Protein AF-A0A2L2Z9V9-F1 (afdb_monomer)

Nearest PDB structures (foldseek):
  5zxd-assembly1_A  TM=8.970E-01  e=2.508E-03  Homo sapiens
  5zxd-assembly2_B  TM=9.482E-01  e=3.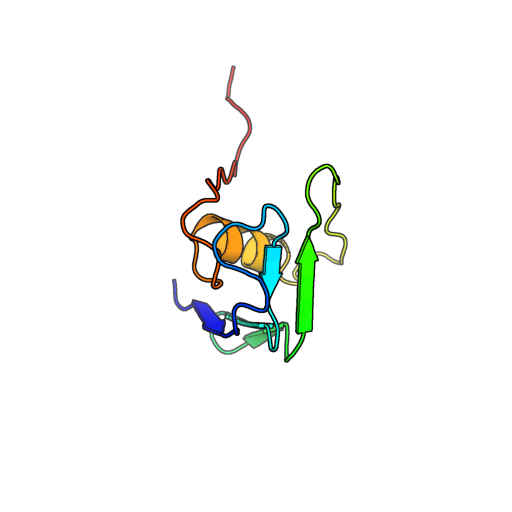466E-03  Homo sapiens
  8ro1-assembly1_m  TM=4.747E-01  e=7.930E-01  Caenorhabditis elegans
  8xi2-assembly1_f  TM=5.351E-01  e=1.838E+00  Chlamydomonas reinhardtii
  4f7u-assembly2_I  TM=5.323E-01  e=2.232E+00  Xenopus laevis

Structure (mmCIF, N/CA/C/O backbone):
data_AF-A0A2L2Z9V9-F1
#
_entry.id   AF-A0A2L2Z9V9-F1
#
loop_
_atom_site.group_PDB
_atom_site.id
_atom_site.type_symbol
_atom_site.label_atom_id
_atom_site.label_alt_id
_atom_site.label_comp_id
_atom_site.label_asym_id
_atom_site.label_entity_id
_atom_site.label_seq_id
_atom_site.pdbx_PDB_ins_code
_atom_site.Cartn_x
_atom_site.Cartn_y
_atom_site.Cartn_z
_atom_site.occupancy
_atom_site.B_iso_or_equiv
_atom_site.auth_seq_id
_atom_site.auth_comp_id
_atom_site.auth_asym_id
_atom_site.auth_atom_id
_atom_site.pdbx_PDB_model_num
ATOM 1 N N . ASP A 1 1 ? -1.874 -16.258 10.460 1.00 61.19 1 ASP A N 1
ATOM 2 C CA . ASP A 1 1 ? -2.398 -14.879 10.389 1.00 61.19 1 ASP A CA 1
ATOM 3 C C . ASP A 1 1 ? -3.739 -14.863 9.682 1.00 61.19 1 ASP A C 1
ATOM 5 O O . ASP A 1 1 ? -3.805 -15.287 8.539 1.00 61.19 1 ASP A O 1
ATOM 9 N N . ALA A 1 2 ? -4.805 -14.418 10.351 1.00 75.81 2 ALA A N 1
ATOM 10 C CA . ALA A 1 2 ? -6.130 -14.289 9.742 1.00 75.81 2 ALA A CA 1
ATOM 11 C C . ALA A 1 2 ? -6.290 -12.870 9.176 1.00 75.81 2 ALA A C 1
ATOM 13 O O . ALA A 1 2 ? -6.828 -11.976 9.834 1.00 75.81 2 ALA A O 1
ATOM 14 N N . ARG A 1 3 ? -5.735 -12.648 7.982 1.00 89.69 3 ARG A N 1
ATOM 15 C CA . ARG A 1 3 ? -5.831 -11.389 7.241 1.00 89.69 3 ARG A CA 1
ATOM 16 C C . ARG A 1 3 ? -6.483 -11.681 5.894 1.00 89.69 3 ARG A C 1
ATOM 18 O O . ARG A 1 3 ? -6.094 -12.636 5.231 1.00 89.69 3 ARG A O 1
ATOM 25 N N . ALA A 1 4 ? -7.494 -10.904 5.536 1.00 92.88 4 ALA A N 1
ATOM 26 C CA . ALA A 1 4 ? -8.201 -11.021 4.270 1.00 92.88 4 ALA A CA 1
ATOM 27 C C . ALA A 1 4 ? -8.110 -9.682 3.546 1.00 92.88 4 ALA A C 1
ATOM 29 O O . ALA A 1 4 ? -8.448 -8.644 4.116 1.00 92.88 4 ALA A O 1
ATOM 30 N N . CYS A 1 5 ? -7.640 -9.722 2.306 1.00 94.12 5 CYS A N 1
ATOM 31 C CA . CYS A 1 5 ? -7.510 -8.556 1.450 1.00 94.12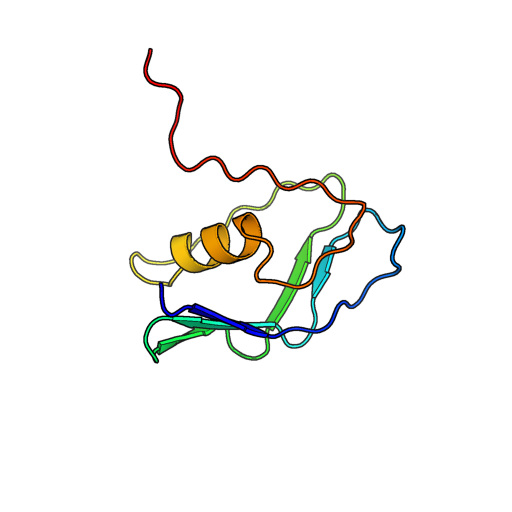 5 CYS A CA 1
ATOM 32 C C . CYS A 1 5 ? -8.383 -8.760 0.211 1.00 94.12 5 CYS A C 1
ATOM 34 O O . CYS A 1 5 ? -8.485 -9.870 -0.310 1.00 94.12 5 CYS A O 1
ATOM 36 N N . THR A 1 6 ? -9.018 -7.690 -0.251 1.00 94.25 6 THR A N 1
ATOM 37 C CA . THR A 1 6 ? -9.795 -7.672 -1.497 1.00 94.25 6 THR A CA 1
ATOM 38 C C . THR A 1 6 ? -9.381 -6.467 -2.322 1.00 94.25 6 THR A C 1
ATOM 40 O O . THR A 1 6 ? -8.867 -5.498 -1.772 1.00 94.25 6 THR A O 1
ATOM 43 N N . GLY A 1 7 ? -9.562 -6.535 -3.633 1.00 93.69 7 GLY A N 1
ATOM 44 C CA . GLY A 1 7 ? -9.267 -5.428 -4.529 1.00 93.69 7 GLY A CA 1
ATOM 45 C C . GLY A 1 7 ? -9.301 -5.870 -5.981 1.00 93.69 7 GLY A C 1
ATOM 46 O O . GLY A 1 7 ? -9.250 -7.065 -6.284 1.00 93.69 7 GLY A O 1
ATOM 47 N N . VAL A 1 8 ? -9.368 -4.898 -6.882 1.00 94.62 8 VAL A N 1
ATOM 48 C CA . VAL A 1 8 ? -9.334 -5.115 -8.328 1.00 94.62 8 VAL A CA 1
ATOM 49 C C . VAL A 1 8 ? -8.150 -4.357 -8.909 1.00 94.62 8 VAL A C 1
ATOM 51 O O . VAL A 1 8 ? -7.966 -3.168 -8.643 1.00 94.62 8 VAL A O 1
ATOM 54 N N . LEU A 1 9 ? -7.341 -5.044 -9.716 1.00 94.19 9 LEU A N 1
ATOM 55 C CA . LEU A 1 9 ? -6.225 -4.419 -10.416 1.00 94.19 9 LEU A CA 1
ATOM 56 C C . LEU A 1 9 ? -6.764 -3.396 -11.429 1.00 94.19 9 LEU A C 1
ATOM 58 O O . LEU A 1 9 ? -7.421 -3.759 -12.403 1.00 94.19 9 LEU A O 1
ATOM 62 N N . GLY A 1 10 ? -6.472 -2.116 -11.202 1.00 91.06 10 GLY A N 1
ATOM 63 C CA . GLY A 1 10 ? -6.992 -0.991 -11.987 1.00 91.06 10 GLY A CA 1
ATOM 64 C C . GLY A 1 10 ? -6.029 -0.478 -13.059 1.00 91.06 10 GLY A C 1
ATOM 65 O O . GLY A 1 10 ? -6.124 0.673 -13.482 1.00 91.06 10 GLY A O 1
ATOM 66 N N . VAL A 1 11 ? -5.038 -1.278 -13.457 1.00 94.62 11 VAL A N 1
ATOM 67 C CA . VAL A 1 11 ? -3.924 -0.820 -14.294 1.00 94.62 11 VAL A CA 1
ATOM 68 C C . VAL A 1 11 ? -3.497 -1.877 -15.314 1.00 94.62 11 VAL A C 1
ATOM 70 O O . VAL A 1 11 ? -3.645 -3.076 -15.099 1.00 94.62 11 VAL A O 1
ATOM 73 N N . HIS A 1 12 ? -2.952 -1.423 -16.447 1.00 93.69 12 HIS A N 1
ATOM 74 C CA . HIS A 1 12 ? -2.417 -2.298 -17.487 1.00 93.69 12 HIS A CA 1
ATOM 75 C C . HIS A 1 12 ? -1.293 -3.214 -16.939 1.00 93.69 12 HIS A C 1
ATOM 77 O O . HIS A 1 12 ? -0.410 -2.710 -16.238 1.00 93.69 12 HIS A O 1
ATOM 83 N N . PRO A 1 13 ? -1.224 -4.507 -17.327 1.00 91.62 13 PRO A N 1
ATOM 84 C CA . PRO A 1 13 ? -0.254 -5.474 -16.786 1.00 91.62 13 PRO A CA 1
ATOM 85 C C . 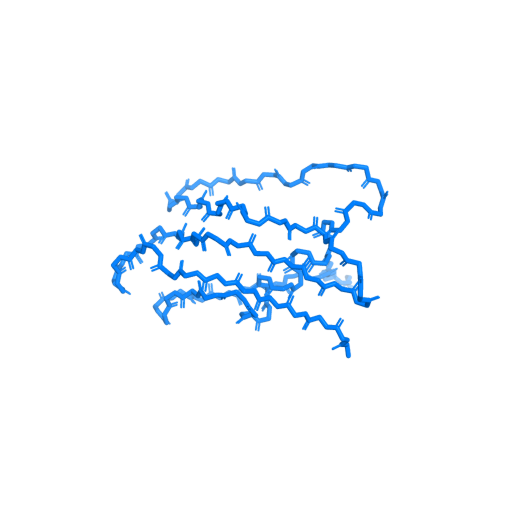PRO A 1 13 ? 1.226 -5.106 -16.944 1.00 91.62 13 PRO A C 1
ATOM 87 O O . PRO A 1 13 ? 2.069 -5.616 -16.224 1.00 91.62 13 PRO A O 1
ATOM 90 N N . ARG A 1 14 ? 1.561 -4.236 -17.906 1.00 93.19 14 ARG A N 1
ATOM 91 C CA . ARG A 1 14 ? 2.936 -3.737 -18.132 1.00 93.19 14 ARG A CA 1
ATOM 92 C C . ARG A 1 14 ? 3.217 -2.360 -17.529 1.00 93.19 14 ARG A C 1
ATOM 94 O O . ARG A 1 14 ? 4.290 -1.805 -17.754 1.00 93.19 14 ARG A O 1
ATOM 101 N N . SER A 1 15 ? 2.248 -1.762 -16.841 1.00 94.88 15 SER A N 1
ATOM 102 C CA . SER A 1 15 ? 2.473 -0.475 -16.187 1.00 94.88 15 SER A CA 1
ATOM 103 C C . SER A 1 15 ? 3.490 -0.615 -15.060 1.00 94.88 15 SER A C 1
ATOM 105 O O . SER A 1 15 ? 3.639 -1.688 -14.476 1.00 94.88 15 SER A O 1
ATOM 107 N N . ARG A 1 16 ? 4.172 0.490 -14.757 1.00 93.81 16 ARG A N 1
ATOM 108 C CA . ARG A 1 16 ? 5.017 0.628 -13.563 1.00 93.81 16 ARG A CA 1
ATOM 109 C C . ARG A 1 16 ? 4.290 1.315 -12.407 1.00 93.81 16 ARG A C 1
ATOM 111 O O . ARG A 1 16 ? 4.820 1.353 -11.304 1.00 93.81 16 ARG A O 1
ATOM 118 N N . ASP A 1 17 ? 3.110 1.872 -12.667 1.00 94.81 17 ASP A N 1
ATOM 119 C CA . ASP A 1 17 ? 2.234 2.393 -11.622 1.00 94.81 17 ASP A CA 1
ATOM 120 C C . ASP A 1 17 ? 1.456 1.242 -10.991 1.00 94.81 17 ASP A C 1
ATOM 122 O O . ASP A 1 17 ? 1.067 0.299 -11.680 1.00 94.81 17 ASP A O 1
ATOM 126 N N . ILE A 1 18 ? 1.184 1.347 -9.699 1.00 94.31 18 ILE A N 1
ATOM 127 C CA . ILE A 1 18 ? 0.368 0.408 -8.936 1.00 94.31 18 ILE A CA 1
ATOM 128 C C . ILE A 1 18 ? -0.977 1.077 -8.690 1.00 94.31 18 ILE A C 1
ATOM 130 O O . ILE A 1 18 ? -1.020 2.148 -8.084 1.00 94.31 18 ILE A O 1
ATOM 134 N N . LYS A 1 19 ? -2.062 0.449 -9.151 1.00 95.31 19 LYS A N 1
ATOM 135 C CA . LYS A 1 19 ? -3.428 0.919 -8.894 1.00 95.31 19 LYS A CA 1
ATOM 136 C C . LYS A 1 19 ? -4.325 -0.235 -8.497 1.00 95.31 19 LYS A C 1
ATOM 138 O O . LYS A 1 19 ? -4.460 -1.200 -9.252 1.00 95.31 19 LYS A O 1
ATOM 143 N N . THR A 1 20 ? -4.928 -0.134 -7.321 1.00 94.81 20 THR A N 1
ATOM 144 C CA . THR A 1 20 ? -5.935 -1.079 -6.832 1.00 94.81 20 THR A CA 1
ATOM 145 C C . THR A 1 20 ? -7.204 -0.324 -6.475 1.00 94.81 20 THR A C 1
ATOM 147 O O . THR A 1 20 ? -7.181 0.597 -5.658 1.00 94.81 20 THR A O 1
ATOM 150 N N . GLU A 1 21 ? -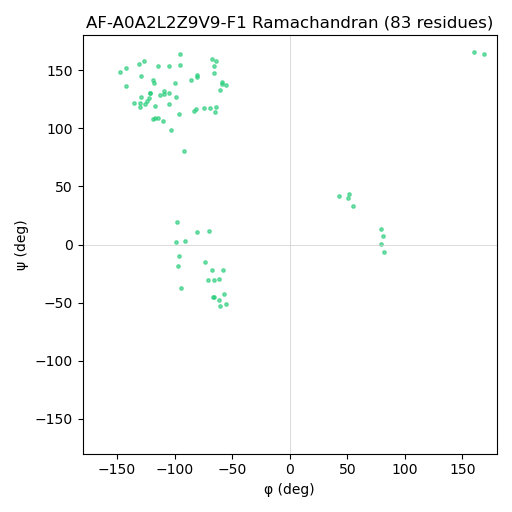8.303 -0.735 -7.093 1.00 94.81 21 GLU A N 1
ATOM 151 C CA . GLU A 1 21 ? -9.649 -0.240 -6.825 1.00 94.81 21 GLU A CA 1
ATOM 152 C C . GLU A 1 21 ? -10.355 -1.165 -5.828 1.00 94.81 21 GLU A C 1
ATOM 154 O O . GLU A 1 21 ? -10.021 -2.350 -5.740 1.00 94.81 21 GLU A O 1
ATOM 159 N N . ASN A 1 22 ? -11.335 -0.632 -5.091 1.00 94.81 22 ASN A N 1
ATOM 160 C CA . ASN A 1 22 ? -12.127 -1.387 -4.108 1.00 94.81 22 ASN A CA 1
ATOM 161 C C . ASN A 1 22 ? -11.252 -2.172 -3.113 1.00 94.81 22 ASN A C 1
ATOM 163 O O . ASN A 1 22 ? -11.482 -3.348 -2.841 1.00 94.81 22 ASN A O 1
ATOM 167 N N . PHE A 1 23 ? -10.195 -1.526 -2.625 1.00 94.75 23 PHE A N 1
ATOM 168 C CA . PHE A 1 23 ? -9.221 -2.130 -1.736 1.00 94.75 23 PHE A CA 1
ATOM 169 C C . PHE A 1 23 ? -9.727 -2.121 -0.292 1.00 94.75 23 PHE A C 1
ATOM 171 O O . PHE A 1 23 ? -9.873 -1.054 0.313 1.00 94.75 23 PHE A O 1
ATOM 178 N N . SER A 1 24 ? -9.923 -3.316 0.265 1.00 95.25 24 SER A N 1
ATOM 179 C CA . SER A 1 24 ? -10.320 -3.510 1.663 1.00 95.25 24 SER A CA 1
ATOM 180 C C . SER A 1 24 ? -9.401 -4.509 2.361 1.00 95.25 24 SER A C 1
ATOM 182 O O . SER A 1 24 ? -8.944 -5.481 1.750 1.00 95.25 24 SER A O 1
ATOM 184 N N . ILE A 1 25 ? -9.145 -4.285 3.653 1.00 95.19 25 ILE A N 1
ATOM 185 C CA . ILE A 1 25 ? -8.340 -5.164 4.509 1.00 95.19 25 ILE A CA 1
ATOM 186 C C . ILE A 1 25 ? -9.100 -5.444 5.797 1.00 95.19 25 ILE A C 1
ATOM 188 O O . ILE A 1 25 ? -9.328 -4.535 6.597 1.00 95.19 25 ILE A O 1
ATOM 192 N N . ASN A 1 26 ? -9.343 -6.726 6.054 1.00 95.00 26 ASN A N 1
ATOM 193 C CA . ASN A 1 26 ? -9.841 -7.216 7.330 1.00 95.00 26 ASN A CA 1
ATOM 194 C C . ASN A 1 26 ? -8.741 -7.988 8.055 1.00 95.00 26 ASN A C 1
ATOM 196 O O . ASN A 1 26 ? -8.087 -8.867 7.487 1.00 95.00 26 ASN A O 1
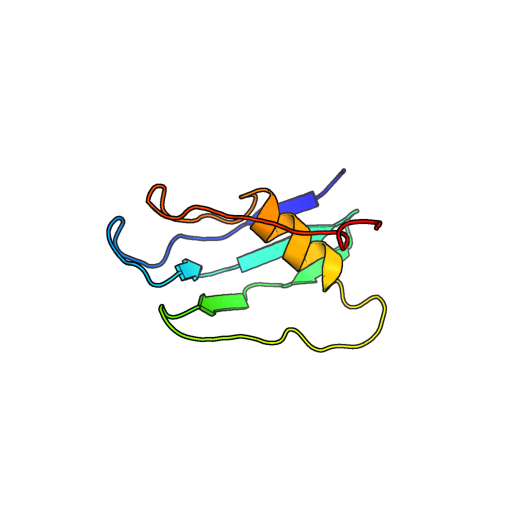ATOM 200 N N . PHE A 1 27 ? -8.543 -7.687 9.335 1.00 93.69 27 PHE A N 1
ATOM 201 C CA . PHE A 1 27 ? -7.574 -8.368 10.184 1.00 93.69 27 PHE A CA 1
ATOM 202 C C . PHE A 1 27 ? -8.237 -8.794 11.489 1.00 93.69 27 PHE A C 1
ATOM 204 O O . PHE A 1 27 ? -8.731 -7.958 12.239 1.00 93.69 27 PHE A O 1
ATOM 211 N N . HIS A 1 28 ? -8.278 -10.106 11.744 1.00 90.75 28 HIS A N 1
ATOM 212 C CA . HIS A 1 28 ? -8.965 -10.688 12.906 1.00 90.75 28 HIS A CA 1
ATOM 213 C C . HIS A 1 28 ? -10.416 -10.197 13.090 1.00 90.75 28 HIS A C 1
ATOM 215 O O . HIS A 1 28 ? -10.863 -9.952 14.205 1.00 90.75 28 HIS A O 1
ATOM 221 N N . GLY A 1 29 ? -11.154 -10.049 11.986 1.00 89.69 29 GLY A N 1
ATOM 222 C CA . GLY A 1 29 ? -12.551 -9.599 12.005 1.00 89.69 29 GLY A CA 1
ATOM 223 C C . GLY A 1 29 ? -12.739 -8.089 12.176 1.00 89.69 29 GLY A C 1
ATOM 224 O O . GLY A 1 29 ? -13.875 -7.629 12.173 1.00 89.69 29 GLY A O 1
ATOM 225 N N . VAL A 1 30 ? -11.655 -7.318 12.286 1.00 91.62 30 VAL A N 1
ATOM 226 C CA . VAL A 1 30 ? -11.695 -5.853 12.299 1.00 91.62 30 VAL A CA 1
ATOM 227 C C . VAL A 1 30 ? -11.363 -5.331 10.908 1.00 91.62 30 VAL A C 1
ATOM 229 O O . VAL A 1 30 ? -10.330 -5.687 10.334 1.00 91.62 30 VAL A O 1
ATOM 232 N N . GLU A 1 31 ? -12.235 -4.480 10.380 1.00 93.38 31 GLU A N 1
ATOM 233 C CA . GLU A 1 31 ? -11.990 -3.752 9.141 1.00 93.38 31 GLU A CA 1
ATOM 234 C C . GLU A 1 31 ? -10.981 -2.630 9.394 1.00 93.38 31 GLU A C 1
ATOM 236 O O . GLU A 1 31 ? -11.190 -1.737 10.215 1.00 93.38 31 GLU A O 1
ATOM 241 N N . ILE A 1 32 ? -9.838 -2.727 8.723 1.00 93.88 32 ILE A N 1
ATOM 242 C CA . ILE A 1 32 ? -8.738 -1.763 8.813 1.00 93.88 32 ILE A CA 1
ATOM 243 C C . ILE A 1 32 ? -8.847 -0.728 7.694 1.00 93.88 32 ILE A C 1
ATOM 245 O O . ILE A 1 32 ? -8.519 0.441 7.890 1.00 93.88 32 ILE A O 1
ATOM 249 N N . LEU A 1 33 ? -9.268 -1.181 6.513 1.00 93.94 33 LEU A N 1
ATOM 250 C CA . LEU A 1 33 ? -9.453 -0.372 5.319 1.00 93.94 33 LEU A CA 1
ATOM 251 C C . LEU A 1 33 ? -10.700 -0.877 4.593 1.00 93.94 33 LEU A C 1
ATOM 253 O O . LEU A 1 33 ? -10.847 -2.090 4.452 1.00 93.94 33 LEU A O 1
ATOM 257 N N . ALA A 1 34 ? -11.543 0.037 4.124 1.00 95.12 34 ALA A N 1
ATOM 258 C CA . ALA A 1 34 ? -12.808 -0.276 3.468 1.00 95.12 34 ALA A CA 1
ATOM 259 C C . ALA A 1 34 ? -12.905 0.481 2.142 1.00 95.12 34 ALA A C 1
ATOM 261 O O . ALA A 1 34 ? -12.705 1.699 2.122 1.00 95.12 34 ALA A O 1
ATOM 262 N N . ASP A 1 35 ? -13.171 -0.235 1.049 1.00 94.38 35 ASP A N 1
ATOM 263 C CA . ASP A 1 35 ? -13.498 0.282 -0.286 1.00 94.38 35 ASP A CA 1
ATOM 264 C C . ASP A 1 35 ? -12.628 1.462 -0.740 1.00 94.38 35 ASP A C 1
ATOM 266 O O . ASP A 1 35 ? -13.086 2.452 -1.313 1.00 94.38 35 ASP A O 1
ATOM 270 N N . THR A 1 36 ? -11.332 1.368 -0.461 1.00 93.94 36 THR A N 1
ATOM 271 C CA . THR A 1 36 ? -10.382 2.455 -0.688 1.00 93.94 36 THR A CA 1
ATOM 272 C C . THR A 1 36 ? -9.689 2.295 -2.040 1.00 93.94 36 THR A C 1
ATOM 274 O O . THR A 1 36 ? -9.703 1.231 -2.656 1.00 93.94 36 THR A O 1
ATOM 277 N N . LYS A 1 37 ? -9.062 3.368 -2.523 1.00 93.94 37 LYS A N 1
ATOM 278 C CA . LYS A 1 37 ? -8.197 3.342 -3.705 1.00 93.94 37 LYS A CA 1
ATOM 279 C C . LYS A 1 37 ? -6.735 3.412 -3.292 1.00 93.94 37 LYS A C 1
ATOM 281 O O . LYS A 1 37 ? -6.357 4.295 -2.520 1.00 93.94 37 LYS A O 1
ATOM 286 N N . LEU A 1 38 ? -5.916 2.507 -3.819 1.00 94.25 38 LEU A N 1
ATOM 287 C CA . LEU A 1 38 ? -4.467 2.524 -3.639 1.00 94.25 38 LEU A CA 1
ATOM 288 C C . LEU A 1 38 ? -3.792 2.889 -4.958 1.00 94.25 38 LEU A C 1
ATOM 290 O O . LEU A 1 38 ? -3.683 2.039 -5.836 1.00 94.25 38 LEU A O 1
ATOM 294 N N . ASP A 1 39 ? -3.275 4.115 -5.035 1.00 95.12 39 ASP A N 1
ATOM 295 C CA . ASP A 1 39 ? -2.570 4.637 -6.207 1.00 95.12 39 ASP A CA 1
ATOM 296 C C . ASP A 1 39 ? -1.125 5.013 -5.854 1.00 95.12 39 ASP A C 1
ATOM 298 O O . ASP A 1 39 ? -0.860 6.028 -5.199 1.00 95.12 39 ASP A O 1
ATOM 302 N N . LEU A 1 40 ? -0.170 4.212 -6.327 1.00 94.88 40 LEU A N 1
ATOM 303 C CA . LEU A 1 40 ? 1.261 4.470 -6.190 1.00 94.88 40 LEU A CA 1
ATOM 304 C C . LEU A 1 40 ? 1.875 4.639 -7.580 1.00 94.88 40 LEU A C 1
ATOM 306 O O . LEU A 1 40 ? 2.013 3.683 -8.341 1.00 94.88 40 LEU A O 1
ATOM 310 N N . ASN A 1 41 ? 2.263 5.866 -7.914 1.00 95.81 41 ASN A N 1
ATOM 311 C CA . ASN A 1 41 ? 2.863 6.167 -9.208 1.00 95.81 41 ASN A CA 1
ATOM 312 C C . ASN A 1 41 ? 4.372 5.910 -9.176 1.00 95.81 41 ASN A C 1
ATOM 314 O O . ASN A 1 41 ? 5.060 6.248 -8.204 1.00 95.81 41 ASN A O 1
ATOM 318 N N . CYS A 1 42 ? 4.894 5.378 -10.276 1.00 95.81 42 CYS A N 1
ATOM 319 C CA . CYS A 1 42 ? 6.313 5.124 -10.458 1.00 95.81 42 CYS A CA 1
ATOM 320 C C . CYS A 1 42 ? 7.137 6.406 -10.240 1.00 95.81 42 CYS A C 1
ATOM 322 O O . CYS A 1 42 ? 6.787 7.490 -10.710 1.00 95.81 42 CYS A O 1
ATOM 324 N N . GLY A 1 43 ? 8.263 6.277 -9.533 1.00 96.88 43 GLY A N 1
ATOM 325 C CA . GLY A 1 43 ? 9.178 7.389 -9.253 1.00 96.88 43 GLY A CA 1
ATOM 326 C C . GLY A 1 43 ? 8.765 8.289 -8.083 1.00 96.88 43 GLY A C 1
ATOM 327 O O . GLY A 1 43 ? 9.409 9.312 -7.851 1.00 96.88 43 GLY A O 1
ATOM 328 N N . ARG A 1 44 ? 7.719 7.930 -7.328 1.00 97.38 44 ARG A N 1
ATOM 329 C CA . ARG A 1 44 ? 7.290 8.669 -6.132 1.00 97.38 44 ARG A CA 1
ATOM 330 C C . ARG A 1 44 ? 7.670 7.951 -4.841 1.00 97.38 44 ARG A C 1
ATOM 332 O O . ARG A 1 44 ? 7.807 6.733 -4.798 1.00 97.38 44 ARG A O 1
ATOM 339 N N . ARG A 1 45 ? 7.821 8.738 -3.774 1.00 96.88 45 ARG A N 1
ATOM 340 C CA . ARG A 1 45 ? 8.034 8.261 -2.402 1.00 96.88 45 ARG A CA 1
ATOM 341 C C . ARG A 1 45 ? 6.808 8.617 -1.575 1.00 96.88 45 ARG A C 1
ATOM 343 O O . ARG A 1 45 ? 6.391 9.773 -1.584 1.00 96.88 45 ARG A O 1
ATOM 350 N N . TYR A 1 46 ? 6.255 7.632 -0.880 1.00 96.56 46 TYR A N 1
ATOM 351 C CA . TYR A 1 46 ? 5.038 7.775 -0.091 1.00 96.56 46 TYR A CA 1
ATOM 352 C C . TYR A 1 46 ? 5.335 7.515 1.383 1.00 96.56 46 TYR A C 1
ATOM 354 O O . TYR A 1 46 ? 6.084 6.600 1.716 1.00 96.56 46 TYR A O 1
ATOM 362 N N . GLY A 1 47 ? 4.741 8.326 2.258 1.00 95.94 47 GLY A N 1
ATOM 363 C CA . GLY A 1 47 ? 4.746 8.111 3.701 1.00 95.94 47 GLY A CA 1
ATOM 364 C C . GLY A 1 47 ? 3.355 7.698 4.164 1.00 95.94 47 GLY A C 1
ATOM 365 O O . GLY A 1 47 ? 2.378 8.368 3.840 1.00 95.94 47 GLY A O 1
ATOM 366 N N . LEU A 1 48 ? 3.267 6.607 4.924 1.00 95.00 48 LEU A N 1
ATOM 367 C CA . LEU A 1 48 ? 2.022 6.179 5.553 1.00 95.00 48 LEU A CA 1
ATOM 368 C C . LEU A 1 48 ? 1.982 6.686 6.997 1.00 95.00 48 LEU A C 1
ATOM 370 O O . LEU A 1 48 ? 2.751 6.229 7.843 1.00 95.00 48 LEU A O 1
ATOM 374 N N . ILE A 1 49 ? 1.073 7.615 7.279 1.00 95.56 49 ILE A N 1
ATOM 375 C CA . ILE A 1 49 ? 0.913 8.245 8.595 1.00 95.56 49 ILE A CA 1
ATOM 376 C C . ILE A 1 49 ? -0.435 7.878 9.219 1.00 95.56 49 ILE A C 1
ATOM 378 O O . ILE A 1 49 ? -1.391 7.555 8.523 1.00 95.56 49 ILE A O 1
ATOM 382 N N . GLY A 1 50 ? -0.505 7.903 10.548 1.00 94.44 50 GLY A N 1
ATOM 383 C CA . GLY A 1 50 ? -1.712 7.564 11.302 1.00 94.44 50 GLY A CA 1
ATOM 384 C C . GLY A 1 50 ? -1.391 7.206 12.749 1.00 94.44 50 GLY A C 1
ATOM 385 O O . GLY A 1 50 ? -0.234 6.935 13.081 1.00 94.44 50 GLY A O 1
ATOM 386 N N . GLN A 1 51 ? -2.404 7.168 13.610 1.00 96.44 51 GLN A N 1
ATOM 387 C CA . GLN A 1 51 ? -2.240 6.841 15.031 1.00 96.44 51 GLN A CA 1
ATOM 388 C C . GLN A 1 51 ? -1.740 5.406 15.252 1.00 96.44 51 GLN A C 1
ATOM 390 O O . GLN A 1 51 ? -1.880 4.531 14.393 1.00 96.44 51 GLN A O 1
ATOM 395 N N . ASN A 1 52 ? -1.133 5.136 16.406 1.00 94.50 52 ASN A N 1
ATOM 396 C CA . ASN A 1 52 ? -0.766 3.769 16.777 1.00 94.50 52 ASN A CA 1
ATOM 397 C C . ASN A 1 52 ? -2.013 2.878 16.812 1.00 94.50 52 ASN A C 1
ATOM 399 O O . ASN A 1 52 ? -3.071 3.306 17.253 1.00 94.50 52 ASN A O 1
ATOM 403 N N . GLY A 1 53 ? -1.895 1.657 16.287 1.00 90.94 53 GLY A N 1
ATOM 404 C CA . GLY A 1 53 ? -3.037 0.749 16.148 1.00 90.94 53 GLY A CA 1
ATOM 405 C C . GLY A 1 53 ? -3.918 0.980 14.914 1.00 90.94 53 GLY A C 1
ATOM 406 O O . GLY A 1 53 ? -4.733 0.121 14.615 1.00 90.94 53 GLY A O 1
ATOM 407 N N . SER A 1 54 ? -3.706 2.036 14.115 1.00 92.81 54 SER A N 1
ATOM 408 C CA . SER A 1 54 ? -4.510 2.312 12.905 1.00 92.81 54 SER A CA 1
ATOM 409 C C . SER A 1 54 ? -4.289 1.334 11.734 1.00 92.81 54 SER A C 1
ATOM 411 O O . SER A 1 54 ? -4.645 1.636 10.602 1.00 92.81 54 SER A O 1
ATOM 413 N N . GLY A 1 55 ? -3.597 0.212 11.958 1.00 93.31 55 GLY A N 1
ATOM 414 C CA . GLY A 1 55 ? -3.372 -0.811 10.936 1.00 93.31 55 GLY A CA 1
ATOM 415 C C . GLY A 1 55 ? -2.261 -0.536 9.918 1.00 93.31 55 GLY A C 1
ATOM 416 O O . GLY A 1 55 ? -2.150 -1.267 8.942 1.00 93.31 55 GLY A O 1
ATOM 417 N N . LYS A 1 56 ? -1.380 0.451 10.141 1.00 95.62 56 LYS A N 1
ATOM 418 C CA . LYS A 1 56 ? -0.269 0.763 9.212 1.00 95.62 56 LYS A CA 1
ATOM 419 C C . LYS A 1 56 ? 0.640 -0.433 8.920 1.00 95.62 56 LYS A C 1
ATOM 421 O O . LYS A 1 56 ? 0.882 -0.759 7.764 1.00 95.62 56 LYS A O 1
ATOM 426 N N . SER A 1 57 ? 1.122 -1.107 9.965 1.00 94.00 57 SER A N 1
ATOM 427 C CA . SER A 1 57 ? 1.969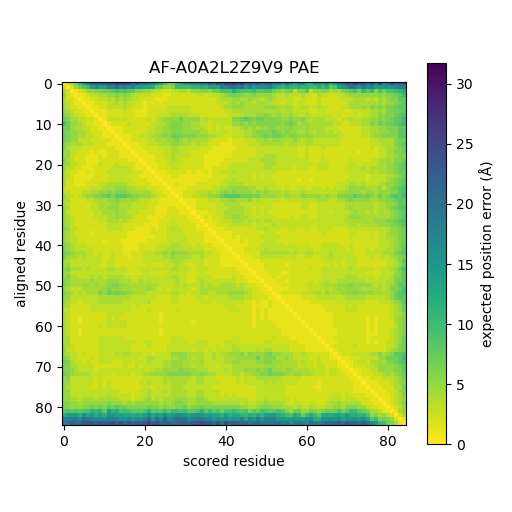 -2.295 9.811 1.00 94.00 57 SER A CA 1
ATOM 428 C C . SER A 1 57 ? 1.200 -3.459 9.182 1.00 94.00 57 SER A C 1
ATOM 430 O O . SER A 1 57 ? 1.778 -4.248 8.441 1.00 94.00 57 SER A O 1
ATOM 432 N N . THR A 1 58 ? -0.111 -3.542 9.430 1.00 94.44 58 THR A N 1
ATOM 433 C CA . THR A 1 58 ? -1.009 -4.522 8.806 1.00 94.44 58 THR A CA 1
ATOM 434 C C . THR A 1 58 ? -1.135 -4.277 7.303 1.00 94.44 58 THR A C 1
ATOM 436 O O . THR A 1 58 ? -0.988 -5.221 6.529 1.00 94.44 58 THR A O 1
ATOM 439 N N . LEU A 1 59 ? -1.317 -3.021 6.884 1.00 94.25 59 LEU A N 1
ATOM 440 C CA . LEU A 1 59 ? -1.298 -2.621 5.479 1.00 94.25 59 LEU A CA 1
ATOM 441 C C . LEU A 1 59 ? 0.063 -2.942 4.846 1.00 94.25 59 LEU A C 1
ATOM 443 O O . LEU A 1 59 ? 0.113 -3.675 3.867 1.00 94.25 59 LEU A O 1
ATOM 447 N N . MET A 1 60 ? 1.171 -2.492 5.442 1.00 95.00 60 MET A N 1
ATOM 448 C CA . MET A 1 60 ? 2.520 -2.738 4.907 1.00 95.00 60 MET A CA 1
ATOM 449 C C . MET A 1 60 ? 2.825 -4.230 4.736 1.00 95.00 60 MET A C 1
ATOM 451 O O . MET A 1 60 ? 3.332 -4.643 3.696 1.00 95.00 60 MET A O 1
ATOM 455 N N . ALA A 1 61 ? 2.451 -5.065 5.708 1.00 94.19 61 ALA A N 1
ATOM 456 C CA . ALA A 1 61 ? 2.636 -6.505 5.589 1.00 94.19 61 ALA A CA 1
ATOM 457 C C . ALA A 1 61 ? 1.695 -7.164 4.562 1.00 94.19 61 ALA A C 1
ATOM 459 O O . ALA A 1 61 ? 2.118 -8.138 3.948 1.00 94.19 61 ALA A O 1
ATOM 460 N N . ALA A 1 62 ? 0.483 -6.644 4.330 1.00 94.44 62 ALA A N 1
ATOM 461 C CA . ALA A 1 62 ? -0.392 -7.131 3.257 1.00 94.44 62 ALA A CA 1
ATOM 462 C C . ALA A 1 62 ? 0.202 -6.831 1.868 1.00 94.44 62 ALA A C 1
ATOM 464 O O . ALA A 1 62 ? 0.286 -7.722 1.022 1.00 94.44 62 ALA A O 1
ATOM 465 N N . LEU A 1 63 ? 0.703 -5.604 1.664 1.00 93.62 63 LEU A N 1
ATOM 466 C CA . LEU A 1 63 ? 1.405 -5.217 0.433 1.00 93.62 63 LEU A CA 1
ATOM 467 C C . LEU A 1 63 ? 2.666 -6.077 0.240 1.00 93.62 63 LEU A C 1
ATOM 469 O O . LEU A 1 63 ? 2.875 -6.658 -0.821 1.00 93.62 63 LEU A O 1
ATOM 473 N N . GLY A 1 64 ? 3.472 -6.221 1.296 1.00 93.88 64 GLY A N 1
ATOM 474 C CA . GLY A 1 64 ? 4.715 -6.991 1.282 1.00 93.88 64 GLY A CA 1
ATOM 475 C C . GLY A 1 64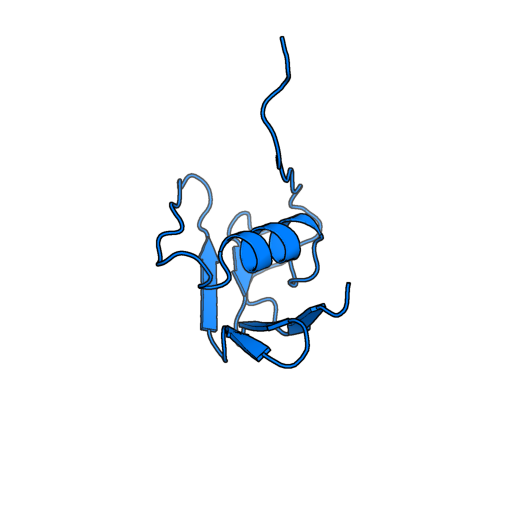 ? 4.541 -8.480 0.981 1.00 93.88 64 GLY A C 1
ATOM 476 O O . GLY A 1 64 ? 5.432 -9.094 0.404 1.00 93.88 64 GLY A O 1
ATOM 477 N N . ARG A 1 65 ? 3.396 -9.062 1.352 1.00 93.38 65 ARG A N 1
ATOM 478 C CA . ARG A 1 65 ? 3.055 -10.471 1.097 1.00 93.38 65 ARG A CA 1
ATOM 479 C C . ARG A 1 65 ? 2.315 -10.695 -0.225 1.00 93.38 65 ARG A C 1
ATOM 481 O O . ARG A 1 65 ? 1.939 -11.829 -0.498 1.00 93.38 65 ARG A O 1
ATOM 488 N N . ARG A 1 66 ? 2.106 -9.647 -1.035 1.00 92.31 66 ARG A N 1
ATOM 489 C CA . ARG A 1 66 ? 1.269 -9.686 -2.252 1.00 92.31 66 ARG A CA 1
ATOM 490 C C . ARG A 1 66 ? -0.157 -10.192 -1.980 1.00 92.31 66 ARG A C 1
ATOM 492 O O . ARG A 1 66 ? -0.764 -10.830 -2.831 1.00 92.31 66 ARG A O 1
ATOM 499 N N . GLU A 1 67 ? -0.702 -9.904 -0.796 1.00 92.25 67 GLU A N 1
ATOM 500 C CA . GLU A 1 67 ? -2.110 -10.203 -0.473 1.00 92.25 67 GLU A CA 1
ATOM 501 C C . GLU A 1 67 ? -3.066 -9.235 -1.204 1.00 92.25 67 GLU A C 1
ATOM 503 O O . GLU A 1 67 ? -4.262 -9.487 -1.305 1.00 92.25 67 GLU A O 1
ATOM 508 N N . VAL A 1 68 ? -2.526 -8.133 -1.733 1.00 89.06 68 VAL A N 1
ATOM 509 C CA . VAL A 1 68 ? -3.207 -7.146 -2.581 1.00 89.06 68 VAL A CA 1
ATOM 510 C C . VAL A 1 68 ? -2.850 -7.426 -4.045 1.00 89.06 68 VAL A C 1
ATOM 512 O O . VAL A 1 68 ? -1.682 -7.721 -4.320 1.00 89.06 68 VAL A O 1
ATOM 515 N N . PRO A 1 69 ? -3.801 -7.340 -4.995 1.00 88.44 69 PRO A N 1
ATOM 516 C CA . PRO A 1 69 ? -3.511 -7.595 -6.400 1.00 88.44 69 PRO A CA 1
ATOM 517 C C . PRO A 1 69 ? -2.530 -6.559 -6.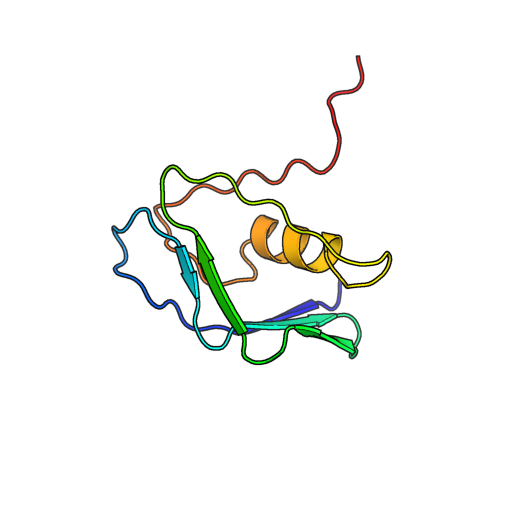958 1.00 88.44 69 PRO A C 1
ATOM 519 O O . PRO A 1 69 ? -2.827 -5.370 -7.054 1.00 88.44 69 PRO A O 1
ATOM 522 N N . PHE A 1 70 ? -1.372 -7.045 -7.388 1.00 90.81 70 PHE A N 1
ATOM 523 C CA . PHE A 1 70 ? -0.353 -6.278 -8.093 1.00 90.81 70 PHE A CA 1
ATOM 524 C C . PHE A 1 70 ? 0.021 -6.973 -9.388 1.00 90.81 70 PHE A C 1
ATOM 526 O O . PHE A 1 70 ? -0.148 -8.184 -9.523 1.00 90.81 70 PHE A O 1
ATOM 533 N N . GLN A 1 71 ? 0.570 -6.214 -10.330 1.00 91.81 71 GLN A N 1
ATOM 534 C CA . GLN A 1 71 ? 1.096 -6.790 -11.558 1.00 91.81 71 GLN A CA 1
ATOM 535 C C . GLN A 1 71 ? 2.311 -7.694 -11.282 1.00 91.81 71 GLN A C 1
ATOM 537 O O . GLN A 1 71 ? 3.124 -7.433 -10.389 1.00 91.81 71 GLN A O 1
ATOM 542 N N . ASP A 1 72 ? 2.468 -8.744 -12.087 1.00 91.25 72 ASP A N 1
ATOM 543 C CA . ASP A 1 72 ? 3.569 -9.710 -11.949 1.00 91.25 72 ASP A CA 1
ATOM 544 C C . ASP A 1 72 ? 4.943 -9.114 -12.278 1.00 91.25 72 ASP A C 1
ATOM 546 O O . ASP A 1 72 ? 5.963 -9.606 -11.811 1.00 91.25 72 ASP A O 1
ATOM 550 N N . ASN A 1 73 ? 4.985 -8.024 -13.047 1.00 91.81 73 ASN A N 1
ATOM 551 C CA . ASN A 1 73 ? 6.212 -7.324 -13.434 1.00 91.81 73 ASN A CA 1
ATOM 552 C C . ASN A 1 73 ? 6.754 -6.368 -12.351 1.00 91.81 73 ASN A C 1
ATOM 554 O O . ASN A 1 73 ? 7.614 -5.539 -12.655 1.00 91.81 73 ASN A O 1
ATOM 558 N N . ILE A 1 74 ? 6.224 -6.428 -11.127 1.00 92.56 74 ILE A N 1
ATOM 559 C CA . ILE A 1 74 ? 6.639 -5.592 -10.000 1.00 92.56 74 ILE A CA 1
ATOM 560 C C . ILE A 1 74 ? 7.196 -6.488 -8.902 1.00 92.56 74 ILE A C 1
ATOM 562 O O . ILE A 1 74 ? 6.468 -7.303 -8.337 1.00 92.56 74 ILE A O 1
ATOM 566 N N . ASP A 1 75 ?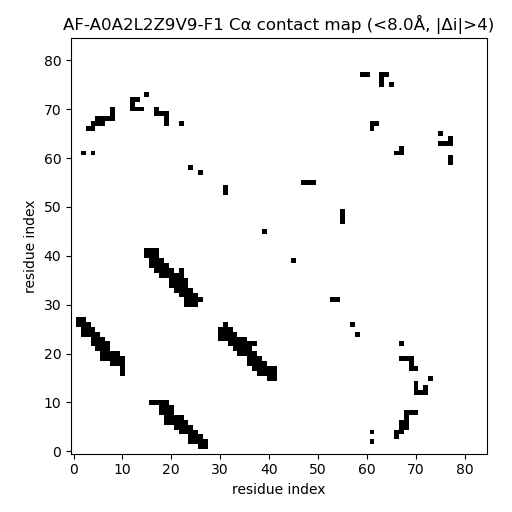 8.464 -6.288 -8.558 1.00 92.31 75 ASP A N 1
ATOM 567 C CA . ASP A 1 75 ? 9.072 -6.905 -7.383 1.00 92.31 75 ASP A CA 1
ATOM 568 C C . ASP A 1 75 ? 8.714 -6.125 -6.118 1.00 92.31 75 ASP A C 1
ATOM 570 O O . ASP A 1 75 ? 8.641 -4.893 -6.120 1.00 92.31 75 ASP A O 1
ATOM 574 N N . ILE A 1 76 ? 8.521 -6.844 -5.012 1.00 93.56 76 ILE A N 1
ATOM 575 C CA . ILE A 1 76 ? 8.173 -6.248 -3.721 1.00 93.56 76 ILE A CA 1
ATOM 576 C C . ILE A 1 76 ? 9.175 -6.705 -2.674 1.00 93.56 76 ILE A C 1
ATOM 578 O O . ILE A 1 76 ? 9.301 -7.893 -2.388 1.00 93.56 76 ILE A O 1
ATOM 582 N N . TYR A 1 77 ? 9.849 -5.732 -2.068 1.00 94.06 77 TYR A N 1
ATOM 583 C CA . TYR A 1 77 ? 10.789 -5.943 -0.976 1.00 94.06 77 TYR A CA 1
ATOM 584 C C . TYR A 1 77 ? 10.222 -5.290 0.282 1.00 94.06 77 TYR A C 1
ATOM 586 O O . TYR A 1 77 ? 10.166 -4.065 0.386 1.00 94.06 77 TYR A O 1
ATOM 594 N N . HIS A 1 78 ? 9.779 -6.106 1.236 1.00 94.44 78 HIS A N 1
ATOM 595 C CA . HIS A 1 78 ? 9.248 -5.622 2.506 1.00 94.44 78 HIS A CA 1
ATOM 596 C C . HIS A 1 78 ? 10.281 -5.800 3.617 1.00 94.44 78 HIS A C 1
ATOM 598 O O . HIS A 1 78 ? 10.439 -6.884 4.179 1.00 94.44 78 HIS A O 1
ATOM 604 N N . LEU A 1 79 ? 10.984 -4.712 3.926 1.00 93.44 79 LEU A N 1
ATOM 605 C CA . LEU A 1 79 ? 11.938 -4.655 5.026 1.00 93.44 79 LEU A CA 1
ATOM 606 C C . LEU A 1 79 ? 11.196 -4.372 6.338 1.00 93.44 79 LEU A C 1
ATOM 608 O O . LEU A 1 79 ? 10.614 -3.304 6.507 1.00 93.44 79 LEU A O 1
ATOM 612 N N . THR A 1 80 ? 11.217 -5.325 7.269 1.00 91.19 80 THR A N 1
ATOM 613 C CA . THR A 1 80 ? 10.538 -5.193 8.572 1.00 91.19 80 THR A CA 1
ATOM 614 C C . THR A 1 80 ? 11.460 -4.739 9.696 1.00 91.19 80 THR A C 1
ATOM 616 O O . THR A 1 80 ? 10.975 -4.294 10.737 1.00 91.19 80 THR A O 1
ATOM 619 N N . ARG A 1 81 ? 12.776 -4.873 9.511 1.00 88.56 81 ARG A N 1
ATOM 620 C CA . ARG A 1 81 ? 13.815 -4.503 10.473 1.00 88.56 81 ARG A CA 1
ATOM 621 C C . ARG A 1 81 ? 15.052 -4.028 9.733 1.00 88.56 81 ARG A C 1
ATOM 623 O O . ARG A 1 81 ? 15.329 -4.503 8.634 1.00 88.56 81 ARG A O 1
ATOM 630 N N . GLU A 1 82 ? 15.780 -3.104 10.341 1.00 88.88 82 GLU A N 1
ATOM 631 C CA . GLU A 1 82 ? 17.107 -2.729 9.863 1.00 88.88 82 GLU A CA 1
ATOM 632 C C . GLU A 1 82 ? 18.083 -3.894 10.052 1.00 88.88 82 GLU A C 1
ATOM 634 O O . GLU A 1 82 ? 17.833 -4.822 10.823 1.00 88.88 82 GLU A O 1
ATOM 639 N N . LYS A 1 83 ? 19.185 -3.870 9.302 1.00 81.88 83 LYS A N 1
ATOM 640 C CA . LYS A 1 83 ? 20.253 -4.845 9.487 1.00 81.88 83 LYS A CA 1
ATOM 641 C C . LYS A 1 83 ? 20.929 -4.556 10.829 1.00 81.88 83 LYS A C 1
ATOM 643 O O . LYS A 1 83 ? 21.518 -3.489 10.981 1.00 81.88 83 LYS A O 1
ATOM 648 N N . ASP A 1 84 ? 20.865 -5.511 11.753 1.00 79.69 84 ASP A N 1
ATOM 649 C CA . ASP A 1 84 ? 21.685 -5.483 12.964 1.00 79.69 84 ASP A CA 1
ATOM 650 C C . ASP A 1 84 ? 23.172 -5.491 12.555 1.00 79.69 84 ASP A C 1
ATOM 652 O O . ASP A 1 84 ? 23.563 -6.229 11.642 1.00 79.69 84 ASP A O 1
ATOM 656 N N . ALA A 1 85 ? 23.964 -4.601 13.160 1.00 64.38 85 ALA A N 1
ATOM 657 C CA . ALA A 1 85 ? 25.376 -4.389 12.826 1.00 64.38 85 ALA A CA 1
ATOM 658 C C . ALA A 1 85 ? 26.246 -5.627 13.093 1.00 64.38 85 ALA A C 1
ATOM 660 O O . ALA A 1 85 ? 26.050 -6.272 14.148 1.00 64.38 85 ALA A O 1
#

Sequence (85 aa):
DARACTGVLGVHPRSRDIKTENFSINFHGVEILADTKLDLNCGRRYGLIGQNGSGKSTLMAALGRREVPFQDNIDIYHLTREKDA

pLDDT: mean 92.41, std 5.67, range [61.19, 97.38]

Secondary structure (DSSP, 8-state):
--EEEEEEE-S-TT-SSEEEEEEEEEETTEEEEEEEEEEE-TT--------TTSSHHHHHHHHHTT-S---TT-------SPPP-

Solvent-accessible surface area (backbone atoms only — not comparable to full-atom values): 5464 Å² total; per-residue (Å²): 134,69,65,50,56,47,54,41,67,66,55,64,68,84,56,75,49,47,34,26,37,57,28,27,34,34,47,80,88,41,78,65,41,72,71,32,75,49,80,47,57,67,96,66,86,86,85,93,80,77,64,91,86,63,39,63,69,57,50,52,51,35,58,44,67,59,55,46,64,69,52,85,84,56,89,73,85,66,80,90,66,80,84,80,130

InterPro domains:
  IPR003439 ABC transporter-like, ATP-binding domain [PF00005] (34-76)
  IPR027417 P-loop containing nucleoside triphosphate hydrolase [G3DSA:3.40.50.300] (10-84)
  IPR027417 P-loop containing nucleoside triphosphate hydrolase [SSF52540] (13-76)
  IPR050611 ABCF protein [PTHR19211] (9-82)

Mean predicted aligned error: 3.82 Å

Organism: Parasteatoda tepidariorum (NCBI:txid114398)

Foldseek 3Di:
DPKAWDWDFPDDLPFPKGWTFQIWMDDPNDTLDGRDIDTGHPPDDDDDDDDPPSCPVVVLVCVQVCSGDDRPPDDHDRDPDDDDD

Radius of gyration: 13.43 Å; Cα contacts (8 Å, |Δi|>4): 127; chains: 1; bounding box: 39×24×35 Å